Protein AF-A0A0W8IGX3-F1 (afdb_monomer)

Nearest PDB structures (foldseek):
  7unf-assembly1_n  TM=6.287E-01  e=1.984E+00  Homo sapiens
  7uzg-assembly1_f  TM=5.885E-01  e=2.226E+00  Rattus norvegicus
  6h2f-assembly1_I  TM=6.940E-01  e=9.434E+00  Aeromonas hydrophila subsp. hydrophila AL09-71

Foldseek 3Di:
DPPVVVVVLVVLLVQLVVLLVVLVCLLVVDPQDDPPPPPDRPPCPPPVDPSVVSSVVSNVSSPVSNVSSVVSVVVVVVVD

Mean predicted aligned error: 10.3 Å

Solvent-accessible surface area (backbone atoms only — not comparable to full-atom values): 4447 Å² total; per-residue (Å²): 141,63,70,70,74,62,48,51,34,53,51,33,24,49,52,7,51,51,27,29,51,52,13,49,48,47,56,65,63,63,78,79,61,68,74,98,48,72,82,56,80,70,75,80,70,81,67,8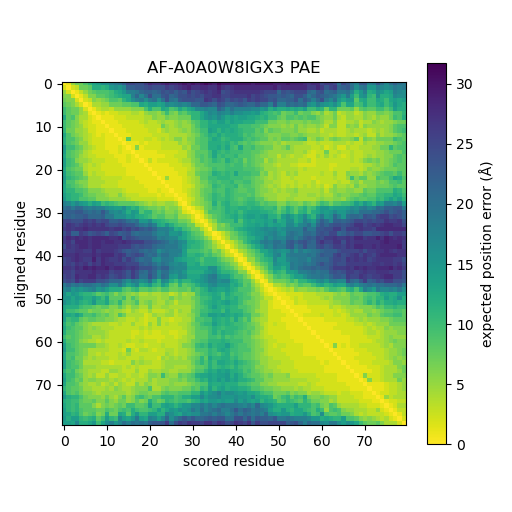4,48,70,39,75,56,50,13,57,53,31,26,54,53,6,48,50,32,24,51,52,11,46,50,54,48,52,54,57,64,69,80,104

Sequence (80 aa):
MDRRRGALPLLLAGAGAVGVVAGLVSLLSRPVSFGWFAYQEIEAYQVFSWADVVGPIAICLGAALLAVGGYLLGRRSRDR

pLDDT: mean 75.79, std 12.95, range [47.31, 92.81]

Structure (mmCIF, N/CA/C/O backbone):
data_AF-A0A0W8IGX3-F1
#
_entry.id   AF-A0A0W8IGX3-F1
#
loop_
_atom_site.group_PDB
_atom_site.id
_atom_site.type_symbol
_atom_site.label_atom_id
_atom_site.label_alt_id
_atom_site.label_comp_id
_atom_site.label_asym_id
_atom_site.label_entity_id
_atom_site.label_seq_id
_atom_site.pdbx_PDB_ins_code
_atom_site.Cartn_x
_atom_site.Cartn_y
_atom_site.Cartn_z
_atom_site.occupancy
_atom_site.B_iso_or_equiv
_atom_site.auth_seq_id
_atom_site.auth_comp_id
_atom_site.auth_asym_id
_atom_site.auth_atom_id
_atom_site.pdbx_PDB_model_num
ATOM 1 N N . MET A 1 1 ? -27.193 6.317 14.035 1.00 47.31 1 MET A N 1
ATOM 2 C CA . MET A 1 1 ? -26.657 6.757 12.720 1.00 47.31 1 MET A CA 1
ATOM 3 C C . MET A 1 1 ? -25.148 6.445 12.635 1.00 47.31 1 MET A C 1
ATOM 5 O O . MET A 1 1 ? -24.374 7.253 12.142 1.00 47.31 1 MET A O 1
ATOM 9 N N . ASP A 1 2 ? -24.696 5.251 13.061 1.00 55.00 2 ASP A N 1
ATOM 10 C CA . ASP A 1 2 ? -23.295 5.076 13.520 1.00 55.00 2 ASP A CA 1
ATOM 11 C C . ASP A 1 2 ? -22.424 4.087 12.730 1.00 55.00 2 ASP A C 1
ATOM 13 O O . ASP A 1 2 ? -21.232 3.954 13.011 1.00 55.00 2 ASP A O 1
ATOM 17 N N . ARG A 1 3 ? -22.958 3.426 11.693 1.00 56.94 3 ARG A N 1
ATOM 18 C CA . ARG A 1 3 ? -22.182 2.448 10.899 1.00 56.94 3 ARG A CA 1
ATOM 19 C C . ARG A 1 3 ? -20.976 3.065 10.175 1.00 56.94 3 ARG A C 1
ATOM 21 O O . ARG A 1 3 ? -19.945 2.412 10.044 1.00 56.94 3 ARG A O 1
ATOM 28 N N . ARG A 1 4 ? -21.054 4.339 9.771 1.00 57.25 4 ARG A N 1
ATOM 29 C CA . ARG A 1 4 ? -19.969 5.025 9.039 1.00 57.25 4 ARG A CA 1
ATOM 30 C C . ARG A 1 4 ? -18.701 5.214 9.876 1.00 57.25 4 ARG A C 1
ATOM 32 O O . ARG A 1 4 ? -17.603 5.164 9.334 1.00 57.25 4 ARG A O 1
ATOM 39 N N . ARG A 1 5 ? -18.831 5.363 11.201 1.00 61.28 5 ARG A N 1
ATOM 40 C CA . ARG A 1 5 ? -17.679 5.574 12.094 1.00 61.28 5 ARG A CA 1
ATOM 41 C C . ARG A 1 5 ? -16.836 4.312 12.272 1.00 61.28 5 ARG A C 1
ATOM 43 O O . ARG A 1 5 ? -15.665 4.437 12.606 1.00 61.28 5 ARG A O 1
ATOM 50 N N . GLY A 1 6 ? -17.418 3.121 12.107 1.00 61.56 6 GLY A N 1
ATOM 51 C CA . GLY A 1 6 ? -16.706 1.840 12.217 1.00 61.56 6 GLY A CA 1
ATOM 52 C C . GLY A 1 6 ? -16.000 1.415 10.928 1.00 61.56 6 GLY A C 1
ATOM 53 O O . GLY A 1 6 ? -14.942 0.803 10.994 1.00 61.56 6 GLY A O 1
ATOM 54 N N . ALA A 1 7 ? -16.549 1.783 9.766 1.00 76.94 7 ALA A N 1
ATOM 55 C CA . ALA A 1 7 ? -15.987 1.413 8.467 1.00 76.94 7 ALA A CA 1
ATOM 56 C C . ALA A 1 7 ? -14.697 2.179 8.134 1.00 76.94 7 ALA A C 1
ATOM 58 O O . ALA A 1 7 ? -13.778 1.616 7.557 1.00 76.94 7 ALA A O 1
ATOM 59 N N . LEU A 1 8 ? -14.606 3.449 8.531 1.00 80.62 8 LEU A N 1
ATOM 60 C CA . LEU A 1 8 ? -13.490 4.335 8.193 1.00 80.62 8 LEU A CA 1
ATOM 61 C C . LEU A 1 8 ? -12.103 3.815 8.639 1.00 80.62 8 LEU A C 1
ATOM 63 O O . LEU A 1 8 ? -11.216 3.755 7.791 1.00 80.62 8 LEU A O 1
ATOM 67 N N . PRO A 1 9 ? -11.882 3.369 9.893 1.00 79.25 9 PRO A N 1
ATOM 68 C CA . PRO A 1 9 ? -10.582 2.820 10.294 1.00 79.25 9 PRO A CA 1
ATOM 69 C C . PRO A 1 9 ? -10.240 1.502 9.584 1.00 79.25 9 PRO A C 1
ATOM 71 O O . PRO A 1 9 ? -9.073 1.262 9.287 1.00 79.25 9 PRO A O 1
ATOM 74 N N . LEU A 1 10 ? -11.244 0.681 9.253 1.00 84.12 10 LEU A N 1
ATOM 75 C CA . LEU A 1 10 ? -11.053 -0.550 8.482 1.00 84.12 10 LEU A CA 1
ATOM 76 C C . LEU A 1 10 ? -10.650 -0.244 7.033 1.00 84.12 10 LEU A C 1
ATOM 78 O O . LEU A 1 10 ? -9.744 -0.872 6.497 1.00 84.12 10 LEU A O 1
ATOM 82 N N . LEU A 1 11 ? -11.291 0.755 6.421 1.00 86.62 11 LEU A N 1
ATOM 83 C CA . LEU A 1 11 ? -10.960 1.229 5.079 1.00 86.62 11 LEU A CA 1
ATOM 84 C C . LEU A 1 11 ? -9.552 1.828 5.030 1.00 86.62 11 LEU A C 1
ATOM 86 O O . LEU A 1 11 ? -8.824 1.548 4.086 1.00 86.62 11 LEU A O 1
ATOM 90 N N . LEU A 1 12 ? -9.143 2.594 6.048 1.00 84.50 12 LEU A N 1
ATOM 91 C CA . LEU A 1 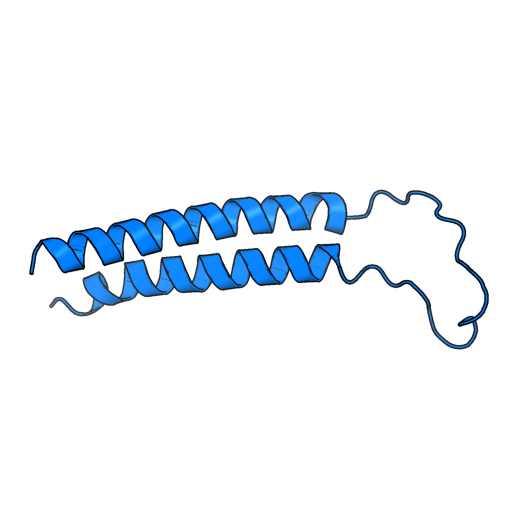12 ? -7.782 3.133 6.152 1.00 84.50 12 LEU A CA 1
ATOM 92 C C . LEU A 1 12 ? -6.739 2.021 6.305 1.00 84.50 12 LEU A C 1
ATOM 94 O O . LEU A 1 12 ? -5.741 2.023 5.590 1.00 84.50 12 LEU A O 1
ATOM 98 N N . ALA A 1 13 ? -6.988 1.050 7.188 1.00 83.19 13 ALA A N 1
ATOM 99 C CA . ALA A 1 13 ? -6.090 -0.086 7.375 1.00 83.19 13 ALA A CA 1
ATOM 100 C C . ALA A 1 13 ? -5.977 -0.942 6.101 1.00 83.19 13 ALA A C 1
ATOM 102 O O . ALA A 1 13 ? -4.875 -1.314 5.702 1.00 83.19 13 ALA A O 1
ATOM 103 N N . GLY A 1 14 ? -7.106 -1.198 5.432 1.00 86.69 14 GLY A N 1
ATOM 104 C CA . GLY A 1 14 ? -7.154 -1.934 4.170 1.00 86.69 14 GLY A CA 1
ATOM 105 C C . GLY A 1 14 ? -6.452 -1.196 3.030 1.00 86.69 14 GLY A C 1
ATOM 106 O O . GLY A 1 14 ? -5.603 -1.777 2.361 1.00 86.69 14 GLY A O 1
ATOM 107 N N . ALA A 1 15 ? -6.740 0.095 2.843 1.00 86.25 15 ALA A N 1
ATOM 108 C CA . ALA A 1 15 ? -6.071 0.927 1.844 1.00 86.25 15 ALA A CA 1
ATOM 109 C C . ALA A 1 15 ? -4.560 1.019 2.104 1.00 86.25 15 ALA A C 1
ATOM 111 O O . ALA A 1 15 ? -3.768 0.950 1.167 1.00 86.25 15 ALA A O 1
ATOM 112 N N . GLY A 1 16 ? -4.161 1.105 3.376 1.00 83.94 16 GLY A N 1
ATOM 113 C CA . GLY A 1 16 ? -2.763 1.079 3.782 1.00 83.94 16 GLY A CA 1
ATOM 114 C C . GLY A 1 16 ? -2.061 -0.228 3.416 1.00 83.94 16 GLY A C 1
ATOM 115 O O . GLY A 1 16 ? -0.997 -0.202 2.800 1.00 83.94 16 GLY A O 1
ATOM 116 N N . ALA A 1 17 ? -2.687 -1.372 3.710 1.00 86.62 17 ALA A N 1
ATOM 117 C CA . ALA A 1 17 ? -2.147 -2.688 3.365 1.00 86.62 17 ALA A CA 1
ATOM 118 C C . ALA A 1 17 ? -1.983 -2.846 1.849 1.00 86.62 17 ALA A C 1
ATOM 120 O O . ALA A 1 17 ? -0.923 -3.256 1.379 1.00 86.62 17 ALA A O 1
ATOM 121 N N . VAL A 1 18 ? -3.007 -2.461 1.082 1.00 90.69 18 VAL A N 1
ATOM 122 C CA . VAL A 1 18 ? -2.968 -2.494 -0.385 1.00 90.69 18 VAL A CA 1
ATOM 123 C C . VAL A 1 18 ? -1.862 -1.584 -0.923 1.00 90.69 18 VAL A C 1
ATOM 125 O O . VAL A 1 18 ? -1.128 -2.003 -1.811 1.00 90.69 18 VAL A O 1
ATOM 128 N N . GLY A 1 19 ? -1.691 -0.382 -0.365 1.00 86.88 19 GLY A N 1
ATOM 129 C CA . GLY A 1 19 ? -0.626 0.544 -0.762 1.00 86.88 19 GLY A CA 1
ATOM 130 C C . GLY A 1 19 ? 0.780 -0.019 -0.534 1.00 86.88 19 GLY A C 1
ATOM 131 O O . GLY A 1 19 ? 1.622 0.059 -1.427 1.00 86.88 19 GLY A O 1
ATOM 132 N N . VAL A 1 20 ? 1.016 -0.659 0.618 1.00 87.12 20 VAL A N 1
ATOM 133 C CA . VAL A 1 20 ? 2.295 -1.328 0.916 1.00 87.12 20 VAL A CA 1
ATOM 134 C C . VAL A 1 20 ? 2.560 -2.466 -0.065 1.00 87.12 20 VAL A C 1
ATOM 136 O O . VAL A 1 20 ? 3.645 -2.536 -0.640 1.00 87.12 20 VAL A O 1
ATOM 139 N N . VAL A 1 21 ? 1.571 -3.334 -0.293 1.00 90.00 21 VAL A N 1
ATOM 140 C CA . VAL A 1 21 ? 1.704 -4.472 -1.213 1.00 90.00 21 VAL A CA 1
ATOM 141 C C . VAL A 1 21 ? 1.938 -3.991 -2.645 1.00 90.00 21 VAL A C 1
ATOM 143 O O . VAL A 1 21 ? 2.844 -4.484 -3.307 1.00 90.00 21 VAL A O 1
ATOM 146 N N . ALA A 1 22 ? 1.185 -2.995 -3.113 1.00 85.25 22 ALA A N 1
ATOM 147 C CA . ALA A 1 22 ? 1.347 -2.430 -4.450 1.00 85.25 22 ALA A CA 1
ATOM 148 C C . ALA A 1 22 ? 2.730 -1.787 -4.643 1.00 85.25 22 ALA A C 1
ATOM 150 O O . ALA A 1 22 ? 3.364 -1.993 -5.678 1.00 85.25 22 ALA A O 1
ATOM 151 N N . GLY A 1 23 ? 3.231 -1.054 -3.643 1.00 83.31 23 GLY A N 1
ATOM 152 C CA . GLY A 1 23 ? 4.572 -0.473 -3.686 1.00 83.31 23 GLY A CA 1
ATOM 153 C C . GLY A 1 23 ? 5.680 -1.532 -3.713 1.00 83.31 23 GLY A C 1
ATOM 154 O O . GLY A 1 23 ? 6.6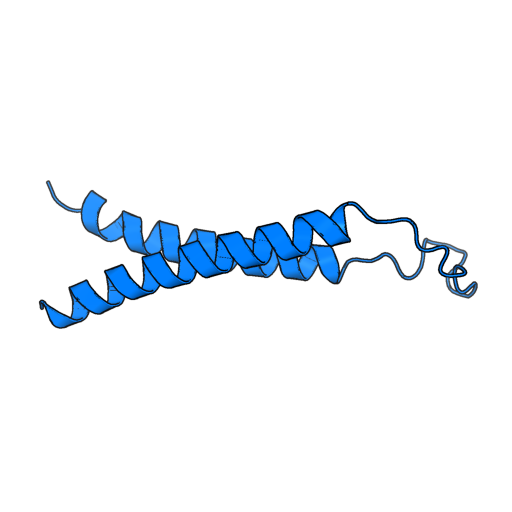24 -1.411 -4.493 1.00 83.31 23 GLY A O 1
ATOM 155 N N . LEU A 1 24 ? 5.531 -2.610 -2.936 1.00 85.50 24 LEU A N 1
ATOM 156 C CA . LEU A 1 24 ? 6.434 -3.767 -2.958 1.00 85.50 24 LEU A CA 1
ATOM 157 C C . LEU A 1 24 ? 6.432 -4.477 -4.313 1.00 85.50 24 LEU A C 1
ATOM 159 O O . LEU A 1 24 ? 7.495 -4.736 -4.871 1.00 85.50 24 LEU A O 1
ATOM 163 N N . VAL A 1 25 ? 5.249 -4.760 -4.863 1.00 86.19 25 VAL A N 1
ATOM 164 C CA . VAL A 1 25 ? 5.113 -5.381 -6.186 1.00 86.19 25 VAL A CA 1
ATOM 165 C C . VAL A 1 25 ? 5.765 -4.505 -7.251 1.00 86.19 25 VAL A C 1
ATOM 167 O O . VAL A 1 25 ? 6.485 -5.033 -8.091 1.00 86.19 25 VAL A O 1
ATOM 170 N N . SER A 1 26 ? 5.586 -3.184 -7.195 1.00 83.12 26 SER A N 1
ATOM 171 C CA . SER A 1 26 ? 6.224 -2.250 -8.131 1.00 83.12 26 SER A CA 1
ATOM 172 C C . SER A 1 26 ? 7.756 -2.334 -8.090 1.00 83.12 26 SER A C 1
ATOM 174 O O . SER A 1 26 ? 8.397 -2.428 -9.134 1.00 83.12 26 SER A O 1
ATOM 176 N N . LEU A 1 27 ? 8.348 -2.390 -6.890 1.00 78.62 27 LEU A N 1
ATOM 177 C CA . LEU A 1 27 ? 9.800 -2.537 -6.724 1.00 78.62 27 LEU A CA 1
ATOM 178 C C . LEU A 1 27 ? 10.325 -3.893 -7.208 1.00 78.62 27 LEU A C 1
ATOM 180 O O . LEU A 1 27 ? 11.420 -3.966 -7.763 1.00 78.62 27 LEU A O 1
ATOM 184 N N . LEU A 1 28 ? 9.559 -4.963 -6.987 1.00 78.69 28 LEU A N 1
ATOM 185 C CA . LEU A 1 28 ? 9.966 -6.332 -7.313 1.00 78.69 28 LEU A CA 1
ATOM 186 C C . LEU A 1 28 ? 9.681 -6.722 -8.768 1.00 78.69 28 LEU A C 1
ATOM 188 O O . LEU A 1 28 ? 10.316 -7.636 -9.283 1.00 78.69 28 LEU A O 1
ATOM 192 N N . SER A 1 29 ? 8.777 -6.025 -9.456 1.00 74.44 29 SER A N 1
ATOM 193 C CA . SER A 1 29 ? 8.382 -6.333 -10.840 1.00 74.44 29 SER A CA 1
ATOM 194 C C . SER A 1 29 ? 9.354 -5.785 -11.888 1.00 74.44 29 SER A C 1
ATOM 196 O O . SER A 1 29 ? 8.955 -5.525 -13.023 1.00 74.44 29 SER A O 1
ATOM 198 N N . ARG A 1 30 ? 10.633 -5.596 -11.540 1.00 66.44 30 ARG A N 1
ATOM 199 C CA . ARG A 1 30 ? 11.652 -5.227 -12.528 1.00 66.44 30 ARG A CA 1
ATOM 200 C C . A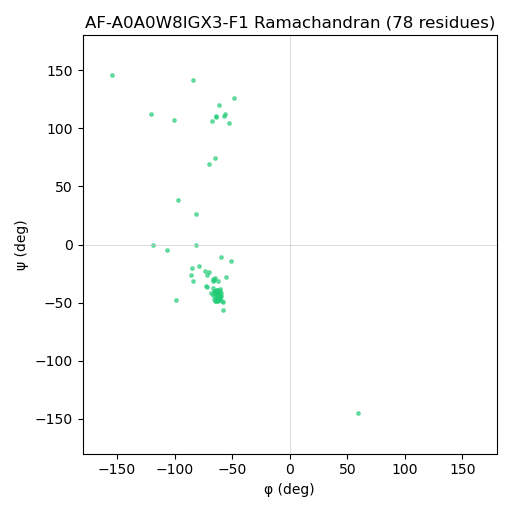RG A 1 30 ? 11.737 -6.351 -13.569 1.00 66.44 30 ARG A C 1
ATOM 202 O O . ARG A 1 30 ? 12.008 -7.490 -13.188 1.00 66.44 30 ARG A O 1
ATOM 209 N N . PRO A 1 31 ? 11.490 -6.075 -14.861 1.00 59.66 31 PRO A N 1
ATOM 210 C CA . PRO A 1 31 ? 11.559 -7.105 -15.884 1.00 59.66 31 PRO A CA 1
ATOM 211 C C . PRO A 1 31 ? 13.012 -7.558 -16.029 1.00 59.66 31 PRO A C 1
ATOM 213 O O . PRO A 1 31 ? 13.853 -6.829 -16.545 1.00 59.66 31 PRO A O 1
ATOM 216 N N . VAL A 1 32 ? 13.305 -8.759 -15.531 1.00 59.25 32 VAL A N 1
ATOM 217 C CA . VAL A 1 32 ? 14.647 -9.364 -15.587 1.00 59.25 32 VAL A CA 1
ATOM 218 C C . VAL A 1 32 ? 14.935 -9.966 -16.968 1.00 59.25 32 VAL A C 1
ATOM 220 O O . VAL A 1 32 ? 16.084 -10.201 -17.316 1.00 59.25 32 VAL A O 1
ATOM 223 N N . SER A 1 33 ? 13.890 -10.214 -17.765 1.00 56.31 33 SER A N 1
ATOM 224 C CA . SER A 1 33 ? 13.982 -10.686 -19.148 1.00 56.31 33 SER A CA 1
ATOM 225 C C . SER A 1 33 ? 12.737 -10.277 -19.947 1.00 56.31 33 SER A C 1
ATOM 227 O O . SER A 1 33 ? 11.631 -10.213 -19.409 1.00 56.31 33 SER A O 1
ATOM 229 N N . PHE A 1 34 ? 12.913 -9.990 -21.240 1.00 54.84 34 PHE A N 1
ATOM 230 C CA . PHE A 1 34 ? 11.831 -9.739 -22.198 1.00 54.84 34 PHE A CA 1
ATOM 231 C C . PHE A 1 34 ? 11.909 -10.773 -23.336 1.00 54.84 34 PHE A C 1
ATOM 233 O O . PHE A 1 34 ? 12.824 -10.738 -24.157 1.00 54.84 34 PHE A O 1
ATOM 240 N N . GLY A 1 35 ? 10.922 -11.672 -23.424 1.00 65.69 35 GLY A N 1
ATOM 241 C CA . GLY A 1 35 ? 10.694 -12.531 -24.596 1.00 65.69 35 GLY A CA 1
ATOM 242 C C . GLY A 1 35 ? 11.851 -13.466 -24.996 1.00 65.69 35 GLY A C 1
ATOM 243 O O . GLY A 1 35 ? 12.563 -13.994 -24.148 1.00 65.69 35 GLY A O 1
ATOM 244 N N . TRP A 1 36 ? 12.004 -13.678 -26.313 1.00 59.47 36 TRP A N 1
ATOM 245 C CA . TRP A 1 36 ? 12.959 -14.581 -26.998 1.00 59.47 36 TRP A CA 1
ATOM 246 C C . TRP A 1 36 ? 14.439 -14.419 -26.571 1.00 59.47 36 TRP A C 1
ATOM 248 O O . TRP A 1 36 ? 15.249 -15.304 -26.828 1.00 59.47 36 TRP A O 1
ATOM 258 N N . PHE A 1 37 ? 14.798 -13.337 -25.872 1.00 58.78 37 PHE A N 1
ATOM 259 C CA . PHE A 1 37 ? 16.146 -13.059 -25.359 1.00 58.78 37 PHE A CA 1
ATOM 260 C C . PHE A 1 37 ? 16.329 -13.450 -23.883 1.00 58.78 37 PHE A C 1
ATOM 262 O O . PHE A 1 37 ? 17.022 -12.768 -23.133 1.00 58.78 37 PHE A O 1
ATOM 269 N N . ALA A 1 38 ? 15.743 -14.568 -23.450 1.00 56.94 38 ALA A N 1
ATOM 270 C CA . ALA A 1 38 ? 15.836 -15.058 -22.068 1.00 56.94 38 ALA A CA 1
ATOM 271 C C . ALA A 1 38 ? 17.275 -15.359 -21.579 1.00 56.94 38 ALA A C 1
ATOM 273 O O . ALA A 1 38 ? 17.476 -15.591 -20.391 1.00 56.94 38 ALA A O 1
ATOM 274 N N . TYR A 1 39 ? 18.263 -15.362 -22.481 1.00 57.28 39 TYR A N 1
ATOM 275 C CA . TYR A 1 39 ? 19.663 -15.697 -22.198 1.00 57.28 39 TYR A CA 1
ATOM 276 C C . TYR A 1 39 ? 20.612 -14.499 -22.192 1.00 57.28 39 TYR A C 1
ATOM 278 O O . TYR A 1 39 ? 21.796 -14.677 -21.919 1.00 57.28 39 TYR A O 1
ATOM 286 N N . GLN A 1 40 ? 20.132 -13.302 -22.527 1.00 58.97 40 GLN A N 1
ATOM 287 C CA . GLN A 1 40 ? 20.976 -12.118 -22.511 1.00 58.97 40 GLN A CA 1
ATOM 288 C C . GLN A 1 40 ? 20.685 -11.342 -21.233 1.00 58.97 40 GLN A C 1
ATOM 290 O O . GLN A 1 40 ? 19.621 -10.739 -21.096 1.00 58.97 40 GLN A O 1
ATOM 295 N N . GLU A 1 41 ? 21.623 -11.391 -20.284 1.00 59.44 41 GLU A N 1
ATOM 296 C CA . GLU A 1 41 ? 21.610 -10.478 -19.145 1.00 59.44 41 GLU A CA 1
ATOM 297 C C . GLU A 1 41 ? 21.616 -9.057 -19.710 1.00 59.44 41 GLU A C 1
ATOM 299 O O . GLU A 1 41 ? 22.561 -8.633 -20.376 1.00 59.44 41 GLU A O 1
ATOM 304 N N . ILE A 1 42 ? 20.504 -8.347 -19.525 1.00 59.91 42 ILE A N 1
ATOM 305 C CA . ILE A 1 42 ? 20.414 -6.936 -19.876 1.00 59.91 42 ILE A CA 1
ATOM 306 C C . ILE A 1 42 ? 21.414 -6.245 -18.954 1.00 59.91 42 ILE A C 1
ATOM 308 O O . ILE A 1 42 ? 21.202 -6.224 -17.739 1.00 59.91 42 ILE A O 1
ATOM 312 N N . GLU A 1 43 ? 22.517 -5.735 -19.512 1.00 59.12 43 GLU A N 1
ATOM 313 C CA . GLU A 1 43 ? 23.460 -4.919 -18.751 1.00 59.12 43 GLU A CA 1
ATOM 314 C C . GLU A 1 43 ? 22.656 -3.867 -17.995 1.00 59.12 43 GLU A C 1
ATOM 316 O O . GLU A 1 43 ? 21.833 -3.158 -18.583 1.00 59.12 43 GLU A O 1
ATOM 321 N N . ALA A 1 44 ? 22.853 -3.813 -16.677 1.00 54.91 44 ALA A N 1
ATOM 322 C CA . ALA A 1 44 ? 22.152 -2.899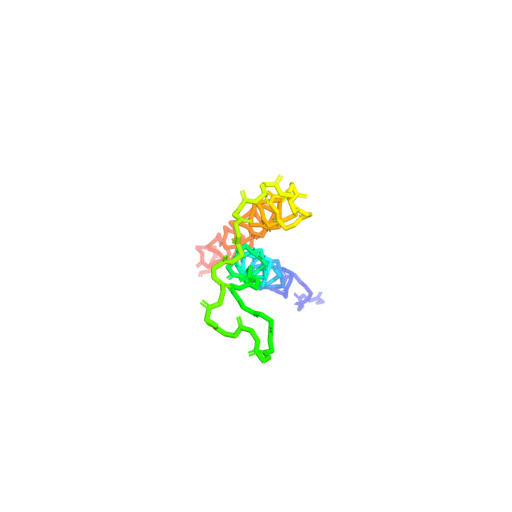 -15.797 1.00 54.91 44 ALA A CA 1
ATOM 323 C C . ALA A 1 44 ? 22.640 -1.467 -16.051 1.00 54.91 44 ALA A C 1
ATOM 325 O O . ALA A 1 44 ? 23.293 -0.851 -15.212 1.00 54.91 44 ALA A O 1
ATOM 326 N N . TYR A 1 45 ? 22.305 -0.904 -17.211 1.00 54.19 45 TYR A N 1
ATOM 327 C CA . TYR A 1 45 ? 22.174 0.529 -17.329 1.00 54.19 45 TYR A CA 1
ATOM 328 C C . TYR A 1 45 ? 21.133 0.902 -16.274 1.00 54.19 45 TYR A C 1
ATOM 330 O O . TYR A 1 45 ? 19.972 0.495 -16.367 1.00 54.19 45 TYR A O 1
ATOM 338 N N . GLN A 1 46 ? 21.573 1.585 -15.215 1.00 59.00 46 GLN A N 1
ATOM 339 C CA . GLN A 1 46 ? 20.701 2.136 -14.184 1.00 59.00 46 GLN A CA 1
ATOM 340 C C . GLN A 1 46 ? 19.817 3.210 -14.831 1.00 59.00 46 GLN A C 1
ATOM 342 O O . GLN A 1 46 ? 20.030 4.407 -14.657 1.00 59.00 46 GLN A O 1
ATOM 347 N N . VAL A 1 47 ? 18.818 2.787 -15.610 1.00 59.75 47 VAL A N 1
ATOM 348 C CA . VAL A 1 47 ? 17.687 3.640 -15.940 1.00 59.75 47 VAL A CA 1
ATOM 349 C C . VAL A 1 47 ? 17.016 3.871 -14.599 1.00 59.75 47 VAL A C 1
ATOM 351 O O . VAL A 1 47 ? 16.473 2.933 -14.018 1.00 59.75 47 VAL A O 1
ATOM 354 N N . PHE A 1 48 ? 17.099 5.094 -14.086 1.00 65.81 48 PHE A N 1
ATOM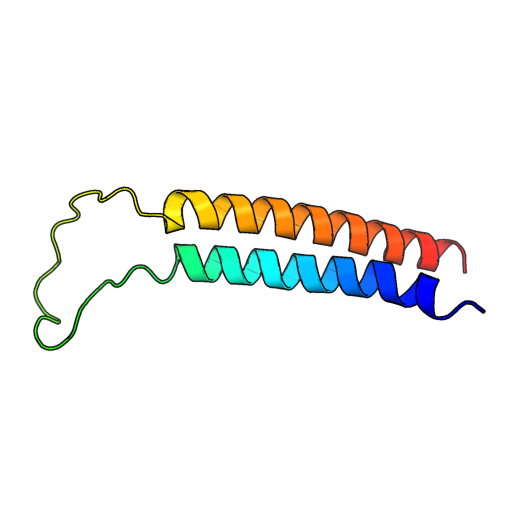 355 C CA . PHE A 1 48 ? 16.316 5.513 -12.932 1.00 65.81 48 PHE A CA 1
ATOM 356 C C . PHE A 1 48 ? 14.851 5.187 -13.243 1.00 65.81 48 PHE A C 1
ATOM 358 O O . PHE A 1 48 ? 14.238 5.818 -14.109 1.00 65.81 48 PHE A O 1
ATOM 365 N N . SER A 1 49 ? 14.313 4.131 -12.633 1.00 73.38 49 SER A N 1
ATOM 366 C CA . SER A 1 49 ? 12.967 3.675 -12.947 1.00 73.38 49 SER A CA 1
ATOM 367 C C . SER A 1 49 ? 11.990 4.498 -12.128 1.00 73.38 49 SER A C 1
ATOM 369 O O . SER A 1 49 ? 12.222 4.769 -10.950 1.00 73.38 49 SER A O 1
ATOM 371 N N . TRP A 1 50 ? 10.850 4.865 -12.710 1.00 80.44 50 TRP A N 1
ATOM 372 C CA . TRP A 1 50 ? 9.776 5.510 -11.950 1.00 80.44 50 TRP A CA 1
ATOM 373 C C . TRP A 1 50 ? 9.361 4.657 -10.735 1.00 80.44 50 TRP A C 1
ATOM 375 O O . TRP A 1 50 ? 8.958 5.206 -9.710 1.00 80.44 50 TRP A O 1
ATOM 385 N N . ALA A 1 51 ? 9.526 3.329 -10.812 1.00 77.75 51 ALA A N 1
ATOM 386 C CA . ALA A 1 51 ? 9.263 2.397 -9.719 1.00 77.75 51 ALA A CA 1
ATOM 387 C C . ALA A 1 51 ? 10.200 2.599 -8.513 1.00 77.75 51 ALA A C 1
ATOM 389 O O . ALA A 1 51 ? 9.773 2.384 -7.379 1.00 77.75 51 ALA A O 1
ATOM 390 N N . ASP A 1 52 ? 11.426 3.084 -8.733 1.00 78.94 52 ASP A N 1
ATOM 391 C CA . ASP A 1 52 ? 12.405 3.349 -7.669 1.00 78.94 52 ASP A CA 1
ATOM 392 C C . ASP A 1 52 ? 11.998 4.537 -6.794 1.00 78.94 52 ASP A C 1
ATOM 394 O O . ASP A 1 52 ? 12.395 4.625 -5.636 1.00 78.94 52 ASP A O 1
ATOM 398 N N . VAL A 1 53 ? 11.168 5.436 -7.331 1.00 83.94 53 VAL A N 1
ATOM 399 C CA . VAL A 1 53 ? 10.627 6.593 -6.606 1.00 83.94 53 VAL A CA 1
ATOM 400 C C . VAL A 1 53 ? 9.211 6.304 -6.107 1.00 83.94 53 VAL A C 1
ATOM 402 O O . VAL A 1 53 ? 8.896 6.527 -4.939 1.00 83.94 53 VAL A O 1
ATOM 405 N N . VAL A 1 54 ? 8.345 5.771 -6.970 1.00 84.44 54 VAL A N 1
ATOM 406 C CA . VAL A 1 54 ? 6.927 5.547 -6.652 1.00 84.44 54 VAL A CA 1
ATOM 407 C C . VAL A 1 54 ? 6.737 4.391 -5.670 1.00 84.44 54 VAL A C 1
ATOM 409 O O . VAL A 1 54 ? 5.879 4.483 -4.795 1.00 84.44 54 VAL A O 1
ATOM 412 N N . GLY A 1 55 ? 7.543 3.330 -5.763 1.00 85.19 55 GLY A N 1
ATOM 413 C CA . GLY A 1 55 ? 7.476 2.181 -4.860 1.00 85.19 55 GLY A CA 1
ATOM 414 C C . GLY A 1 55 ? 7.676 2.566 -3.389 1.00 85.19 55 GLY A C 1
ATOM 415 O O . GLY A 1 55 ? 6.773 2.329 -2.582 1.00 85.19 55 GLY A O 1
ATOM 416 N N . PRO A 1 56 ? 8.792 3.227 -3.024 1.00 88.56 56 PRO A N 1
ATOM 417 C CA . PRO A 1 56 ? 9.026 3.683 -1.655 1.00 88.56 56 PRO A CA 1
ATOM 418 C C . PRO A 1 56 ? 7.964 4.667 -1.160 1.00 88.56 56 PRO A C 1
ATOM 420 O O . PRO A 1 56 ? 7.511 4.551 -0.023 1.00 88.56 56 PRO A O 1
ATOM 423 N N . ILE A 1 57 ? 7.511 5.598 -2.010 1.00 90.31 57 ILE A N 1
ATOM 424 C CA . ILE A 1 57 ? 6.445 6.547 -1.650 1.00 90.31 57 ILE A CA 1
ATOM 425 C C . ILE A 1 57 ? 5.147 5.800 -1.318 1.00 90.31 57 ILE A C 1
ATOM 427 O O . ILE A 1 57 ? 4.527 6.073 -0.288 1.00 90.31 57 ILE A O 1
ATOM 431 N N . ALA A 1 58 ? 4.750 4.835 -2.153 1.00 87.81 58 ALA A N 1
ATOM 432 C CA . ALA A 1 58 ? 3.549 4.033 -1.940 1.00 87.81 58 ALA A CA 1
ATOM 433 C C . ALA A 1 58 ? 3.638 3.187 -0.661 1.00 87.81 58 ALA A C 1
ATOM 435 O O . ALA A 1 58 ? 2.664 3.112 0.089 1.00 87.81 58 ALA A O 1
ATOM 436 N N . ILE A 1 59 ? 4.812 2.617 -0.366 1.00 89.50 59 ILE A N 1
ATOM 437 C CA . ILE A 1 59 ? 5.058 1.871 0.875 1.00 89.50 59 ILE A CA 1
ATOM 438 C C . ILE A 1 59 ? 4.937 2.790 2.090 1.00 89.50 59 ILE A C 1
ATOM 440 O O . ILE A 1 59 ? 4.219 2.454 3.029 1.00 89.50 59 ILE A O 1
ATOM 444 N N . CYS A 1 60 ? 5.584 3.956 2.077 1.00 92.81 60 CYS A N 1
ATOM 445 C CA . CYS A 1 60 ? 5.537 4.902 3.191 1.00 92.81 60 CYS A CA 1
ATOM 446 C C . CYS A 1 60 ? 4.111 5.403 3.458 1.00 92.81 60 CYS A C 1
ATOM 448 O O . CYS A 1 60 ? 3.656 5.394 4.604 1.00 92.81 60 CYS A O 1
ATOM 450 N N . LEU A 1 61 ? 3.379 5.791 2.409 1.00 91.19 61 LEU A N 1
ATOM 451 C CA . LEU A 1 61 ? 1.982 6.218 2.530 1.00 91.19 61 LEU A CA 1
ATOM 452 C C . LEU A 1 61 ? 1.080 5.074 3.003 1.00 91.19 61 LEU A C 1
ATOM 454 O O . LEU A 1 61 ? 0.254 5.268 3.896 1.00 91.19 61 LEU A O 1
ATOM 458 N N . GLY A 1 62 ? 1.261 3.876 2.448 1.00 88.94 62 GLY A N 1
ATOM 459 C CA . GLY A 1 62 ? 0.512 2.691 2.845 1.00 88.94 62 GLY A CA 1
ATOM 460 C C . GLY A 1 62 ? 0.745 2.328 4.313 1.00 88.94 62 GLY A C 1
ATOM 461 O O . GLY A 1 62 ? -0.209 2.120 5.061 1.00 88.94 62 GLY A O 1
ATOM 462 N N . ALA A 1 63 ? 2.001 2.336 4.760 1.00 88.75 63 ALA A N 1
ATOM 463 C CA . ALA A 1 63 ? 2.374 2.057 6.142 1.00 88.75 63 ALA A CA 1
ATOM 464 C C . ALA A 1 63 ? 1.789 3.095 7.110 1.00 88.75 63 ALA A C 1
ATOM 466 O O . ALA A 1 63 ? 1.271 2.722 8.163 1.00 88.75 63 ALA A O 1
ATOM 467 N N . ALA A 1 64 ? 1.798 4.381 6.741 1.00 92.25 64 ALA A N 1
ATOM 468 C CA . ALA A 1 64 ? 1.187 5.438 7.543 1.00 92.25 64 ALA A CA 1
ATOM 469 C C . ALA A 1 64 ? -0.330 5.233 7.696 1.00 92.25 64 ALA A C 1
ATOM 471 O O . ALA A 1 64 ? -0.857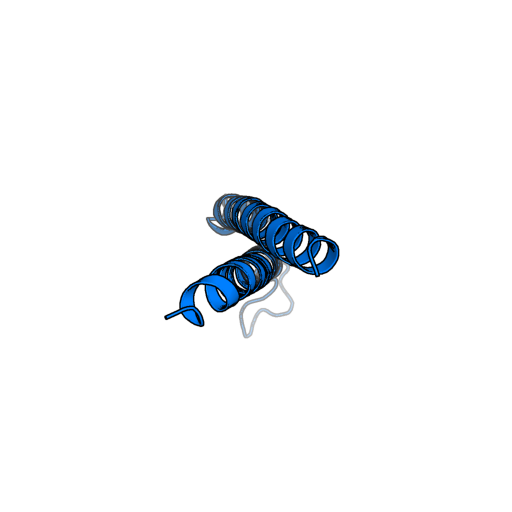 5.279 8.810 1.00 92.25 64 ALA A O 1
ATOM 472 N N . LEU A 1 65 ? -1.034 4.943 6.598 1.00 86.50 65 LEU A N 1
ATOM 473 C CA . LEU A 1 65 ? -2.474 4.663 6.620 1.00 86.50 65 LEU A CA 1
ATOM 474 C C . LEU A 1 65 ? -2.805 3.405 7.431 1.00 86.50 65 LEU A C 1
ATOM 476 O O . LEU A 1 65 ? -3.780 3.397 8.186 1.00 86.50 65 LEU A O 1
ATOM 480 N N . LEU A 1 66 ? -1.969 2.370 7.327 1.00 87.19 66 LEU A N 1
ATOM 481 C CA . LEU A 1 66 ? -2.119 1.128 8.078 1.00 87.19 66 LEU A CA 1
ATOM 482 C C . LEU A 1 66 ? -1.900 1.341 9.578 1.00 87.19 66 LEU A C 1
ATOM 484 O O . LEU A 1 66 ? -2.703 0.867 10.382 1.00 87.19 66 LEU A O 1
ATOM 488 N N . ALA A 1 67 ? -0.874 2.103 9.960 1.00 88.50 67 ALA A N 1
ATOM 489 C CA . ALA A 1 67 ? -0.599 2.451 11.349 1.00 88.50 67 ALA 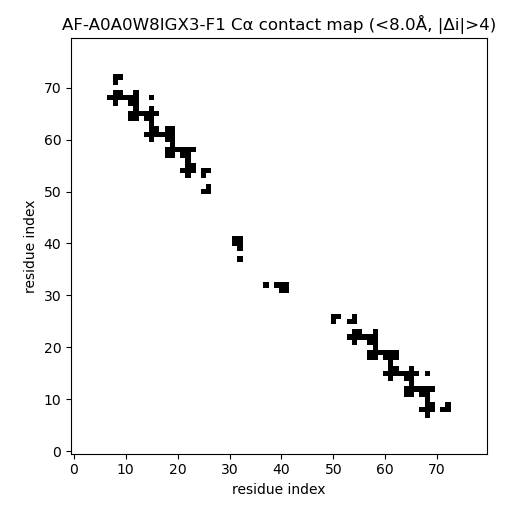A CA 1
ATOM 490 C C . ALA A 1 67 ? -1.741 3.273 11.965 1.00 88.50 67 ALA A C 1
ATOM 492 O O . ALA A 1 67 ? -2.208 2.958 13.059 1.00 88.50 67 ALA A O 1
ATOM 493 N N . VAL A 1 68 ? -2.247 4.282 11.247 1.00 89.12 68 VAL A N 1
ATOM 494 C CA . VAL A 1 68 ? -3.373 5.109 11.709 1.00 89.12 68 VAL A CA 1
ATOM 495 C C . VAL A 1 68 ? -4.659 4.285 11.802 1.00 89.12 68 VAL A C 1
ATOM 497 O O . VAL A 1 68 ? -5.346 4.332 12.823 1.00 89.12 68 VAL A O 1
ATOM 500 N N . GLY A 1 69 ? -4.978 3.494 10.775 1.00 85.38 69 GLY A N 1
ATOM 501 C CA . GLY A 1 69 ? -6.147 2.614 10.769 1.00 85.38 69 GLY A CA 1
ATOM 502 C C . GLY A 1 69 ? -6.108 1.604 11.917 1.00 85.38 69 GLY A C 1
ATOM 503 O O . GLY A 1 69 ? -7.069 1.503 12.683 1.00 85.38 69 GLY A O 1
ATOM 504 N N . GLY A 1 70 ? -4.971 0.926 12.097 1.00 84.88 70 GLY A N 1
ATOM 505 C CA . GLY A 1 70 ? -4.740 -0.032 13.179 1.00 84.88 70 GLY A CA 1
ATOM 506 C C . GLY A 1 70 ? -4.804 0.601 14.568 1.00 84.88 70 GLY A C 1
ATOM 507 O O . GLY A 1 70 ? -5.458 0.058 15.457 1.00 84.88 70 GLY A O 1
ATOM 508 N N . TYR A 1 71 ? -4.212 1.784 14.750 1.00 86.94 71 TYR A N 1
ATOM 509 C CA . TYR A 1 71 ? -4.283 2.525 16.010 1.00 86.94 71 TYR A CA 1
ATOM 510 C C . TYR A 1 71 ? -5.729 2.891 16.380 1.00 86.94 71 TYR A C 1
ATOM 512 O O . TYR A 1 71 ? -6.155 2.674 17.516 1.00 86.94 71 TYR A O 1
ATOM 520 N N . LEU A 1 72 ? -6.514 3.391 15.420 1.00 85.81 72 LEU A N 1
ATOM 521 C CA . LEU A 1 72 ? -7.919 3.747 15.642 1.00 85.81 72 LEU A CA 1
ATOM 522 C C . LEU A 1 72 ? -8.793 2.520 15.943 1.00 85.81 72 LEU A C 1
ATOM 524 O O . LEU A 1 72 ? -9.658 2.586 16.819 1.00 85.81 72 LEU A O 1
ATOM 528 N N . LEU A 1 73 ? -8.567 1.400 15.248 1.00 83.81 73 LEU A N 1
ATOM 529 C CA . LEU A 1 73 ? -9.221 0.117 15.531 1.00 83.81 73 LEU A CA 1
ATOM 530 C C . LEU A 1 73 ? -8.871 -0.399 16.935 1.00 83.81 73 LEU A C 1
ATOM 532 O O . LEU A 1 73 ? -9.768 -0.763 17.695 1.00 83.81 73 LEU A O 1
ATOM 536 N N . GLY A 1 74 ? -7.588 -0.376 17.301 1.00 82.12 74 GLY A N 1
ATOM 537 C CA . GLY A 1 74 ? -7.101 -0.845 18.598 1.00 82.12 74 GLY A CA 1
ATOM 538 C C . GLY A 1 74 ? -7.599 -0.002 19.771 1.00 82.12 74 GLY A C 1
ATOM 539 O O . GLY A 1 74 ? -8.028 -0.552 20.783 1.00 82.12 74 GLY A O 1
ATOM 540 N N . ARG A 1 75 ? -7.622 1.329 19.627 1.00 85.31 75 ARG A N 1
ATOM 541 C CA . ARG A 1 75 ? -8.182 2.230 20.647 1.00 85.31 75 ARG A CA 1
ATO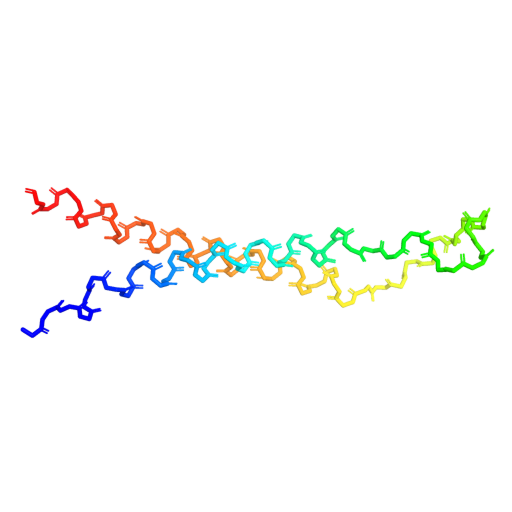M 542 C C . ARG A 1 75 ? -9.662 1.937 20.893 1.00 85.31 75 ARG A C 1
ATOM 544 O O . ARG A 1 75 ? -10.079 1.788 22.033 1.00 85.31 75 ARG A O 1
ATOM 551 N N . ARG A 1 76 ? -10.436 1.744 19.823 1.00 77.62 76 ARG A N 1
ATOM 552 C CA . ARG A 1 76 ? -11.869 1.440 19.924 1.00 77.62 76 ARG A CA 1
ATOM 553 C C . ARG A 1 76 ? -12.164 0.079 20.555 1.00 77.62 76 ARG A C 1
ATOM 555 O O . ARG A 1 76 ? -13.223 -0.090 21.145 1.00 77.62 76 ARG A O 1
ATOM 562 N N . SER A 1 77 ? -11.258 -0.885 20.397 1.00 74.06 77 SER A N 1
ATOM 563 C CA . SER A 1 77 ? -11.367 -2.191 21.050 1.00 74.06 77 SER A CA 1
ATOM 564 C C . SER A 1 77 ? -11.066 -2.141 22.548 1.00 74.06 77 SER A C 1
ATOM 566 O O . SER A 1 77 ? -11.484 -3.052 23.244 1.00 74.06 77 SER A O 1
ATOM 568 N N . ARG A 1 78 ? -10.324 -1.134 23.031 1.00 74.94 78 ARG A N 1
ATOM 569 C CA . ARG A 1 78 ? -10.043 -0.937 24.464 1.00 74.94 78 ARG A CA 1
ATOM 570 C C . ARG A 1 78 ? -11.132 -0.153 25.192 1.00 74.94 78 ARG A C 1
ATOM 572 O O . ARG A 1 78 ? -11.275 -0.314 26.394 1.00 74.94 78 ARG A O 1
ATOM 579 N N . ASP A 1 79 ? -11.868 0.688 24.468 1.00 68.75 79 ASP A N 1
ATOM 580 C CA . ASP A 1 79 ? -12.982 1.477 25.010 1.00 68.75 79 ASP A CA 1
ATOM 581 C C . ASP A 1 79 ? -14.303 0.674 25.115 1.00 68.75 79 ASP A C 1
ATOM 583 O O . ASP A 1 79 ? -15.326 1.227 25.520 1.00 68.75 79 ASP A O 1
ATOM 587 N N . ARG A 1 80 ? -14.315 -0.603 24.709 1.00 54.81 80 ARG A N 1
ATOM 588 C CA . ARG A 1 80 ? -15.446 -1.538 24.826 1.00 54.81 80 ARG A CA 1
ATOM 589 C C . ARG A 1 80 ? -15.124 -2.633 25.824 1.00 54.81 80 ARG A C 1
ATOM 591 O O . ARG A 1 80 ? -16.079 -3.050 26.509 1.00 54.81 80 ARG A O 1
#

Secondary structure (DSSP, 8-state):
--HHHHHHHHHHHHHHHHHHHHHHHHHH---S--GGGTTS---------HHHHHHHHHHHHHHHHHHHHHHHHHHHHH--

Organism: NCBI:txid767452

Radius of gyration: 18.98 Å; Cα contacts (8 Å, |Δi|>4): 72; chains: 1; bounding box: 50×22×52 Å